Protein AF-A0A7S3TNZ5-F1 (afdb_monomer)

Foldseek 3Di:
DDDDDDDDDDDDDDDDPDPDDPDDDPDDDDPDDDPPPVCPPLQADPVRDGFDWAQDDFDAAPQPRDTDHGLAIWRADPVVRHIHHCVSRPCQADPVGHGWDWDFDCWAAAPRNRDTHDGGATWGADPVVRHTHHCRNGPPDD

pLDDT: mean 76.72, std 15.57, range [41.56, 92.88]

Sequence (142 aa):
AAVVAEQEQSVIQEVVDCPEVLEPTPSEAPSMLESVNGWDTWAQCREGHELKYIQGGAGACDGCGRHVKGGEMVMDCRQCNFYRCRVCTPVDTCPTGHKLRTSAALTGNCAGCQVSLKQGEMVMDCRKCNWYVCSECHPITR

Organism: NCBI:txid141414

Secondary structure (DSSP, 8-state):
----------------------PPP------S---------TTB-TTSPBPEEEEPPSEE-TTT-PEEPTT-EEEEETTTTEEEETTTS---B-TTSPBPEEEE--SEE-TTT-PEEPTT-EEEEETTTTEEEETTTS----

Nearest PDB structures (foldseek):
  4b6d-assembly3_C  TM=6.399E-01  e=4.889E-01  Homo sapiens
  6mlc-assembly1_B  TM=6.188E-01  e=4.320E-01  Homo sapiens
  5jrl-assembly1_A  TM=2.532E-01  e=2.156E+00  Sphingopyxis alaskensis RB2256

Radius of gyration: 26.09 Å; Cα contacts (8 Å, |Δi|>4): 215; chains: 1; bounding box: 63×52×75 Å

Mean predicted aligned error: 14.81 Å

Solvent-accessible surface area (backbone atoms only — not comparable to full-atom values): 9154 Å² total; per-residue (Å²): 135,85,88,89,80,90,83,86,82,86,73,90,78,78,85,78,82,72,78,78,78,79,76,82,73,98,70,84,81,85,87,80,88,77,91,68,81,70,74,82,48,76,54,38,48,98,86,64,48,70,39,41,85,41,58,31,66,63,46,60,18,73,75,79,61,48,76,40,54,64,56,38,42,23,37,36,24,83,90,74,76,43,39,32,38,41,85,82,39,63,83,51,50,45,100,86,67,46,68,43,39,84,40,62,34,75,68,51,5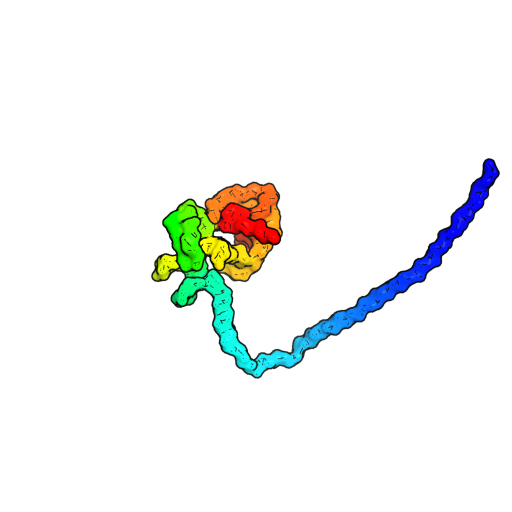0,18,74,54,71,60,48,78,45,54,62,65,40,66,22,39,34,25,84,91,73,75,42,35,33,38,39,89,60,48,70,80,78,130

Structure (mmCIF, N/CA/C/O backbone):
data_AF-A0A7S3TNZ5-F1
#
_entry.id   AF-A0A7S3TNZ5-F1
#
loop_
_atom_site.group_PDB
_atom_site.id
_atom_site.type_symbol
_atom_site.label_atom_id
_atom_site.label_alt_id
_atom_site.label_comp_id
_atom_site.label_asym_id
_atom_site.label_entity_id
_atom_site.label_seq_id
_atom_site.pdbx_PDB_ins_code
_atom_site.Cartn_x
_atom_site.Cartn_y
_atom_site.Cartn_z
_atom_site.occupancy
_atom_site.B_iso_or_equiv
_atom_site.auth_seq_id
_atom_site.auth_comp_id
_atom_site.auth_asym_id
_atom_site.auth_atom_id
_atom_site.pdbx_PDB_model_num
ATOM 1 N N . ALA A 1 1 ? -31.679 -40.685 58.202 1.00 48.28 1 ALA A N 1
ATOM 2 C CA . ALA A 1 1 ? -30.657 -40.105 59.096 1.00 48.28 1 ALA A CA 1
ATOM 3 C C . ALA A 1 1 ? -29.412 -40.985 59.033 1.00 48.28 1 ALA A C 1
ATOM 5 O O . ALA A 1 1 ? -29.596 -42.190 58.938 1.00 48.28 1 ALA A O 1
ATOM 6 N N . ALA A 1 2 ? -28.223 -40.362 59.090 1.00 49.06 2 ALA A N 1
ATOM 7 C CA . ALA A 1 2 ? -26.862 -40.900 58.871 1.00 49.06 2 ALA A CA 1
ATOM 8 C C . ALA A 1 2 ? -26.526 -41.142 57.383 1.00 49.06 2 ALA A C 1
ATOM 10 O O . ALA A 1 2 ? -27.07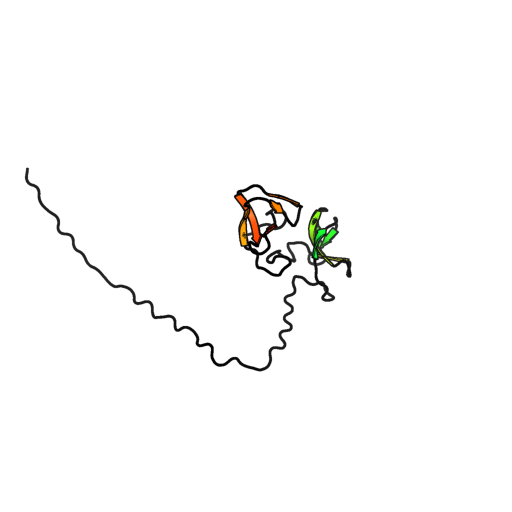2 -42.068 56.801 1.00 49.06 2 ALA A O 1
ATOM 11 N N . VAL A 1 3 ? -25.862 -40.261 56.614 1.00 50.03 3 VAL A N 1
ATOM 12 C CA . VAL A 1 3 ? -24.587 -39.487 56.698 1.00 50.03 3 VAL A CA 1
ATOM 13 C C . VAL A 1 3 ? -23.295 -40.313 56.741 1.00 50.03 3 VAL A C 1
ATOM 15 O O . VAL A 1 3 ? -23.212 -41.242 57.531 1.00 50.03 3 VAL A O 1
ATOM 18 N N . VAL A 1 4 ? -22.321 -39.823 55.947 1.00 50.69 4 VAL A N 1
ATOM 19 C CA . VAL A 1 4 ? -20.863 -40.091 55.822 1.00 50.69 4 VAL A CA 1
ATOM 20 C C . VAL A 1 4 ? -20.437 -41.266 54.923 1.00 50.69 4 VAL A C 1
ATOM 22 O O . VAL A 1 4 ? -21.059 -42.315 54.961 1.00 50.69 4 VAL A O 1
ATOM 25 N N . ALA A 1 5 ? -19.374 -41.213 54.116 1.00 52.69 5 ALA A N 1
ATOM 26 C CA . ALA A 1 5 ? -18.529 -40.139 53.586 1.00 52.69 5 ALA A CA 1
ATOM 27 C C . ALA A 1 5 ? -17.637 -40.741 52.473 1.00 52.69 5 ALA A C 1
ATOM 29 O O . ALA A 1 5 ? -17.262 -41.908 52.534 1.00 52.69 5 ALA A O 1
ATOM 30 N N . GLU A 1 6 ? -17.383 -39.920 51.458 1.00 58.25 6 GLU A N 1
ATOM 31 C CA . GLU A 1 6 ? -16.145 -39.707 50.692 1.00 58.25 6 GLU A CA 1
ATOM 32 C C . GLU A 1 6 ? -15.037 -40.777 50.744 1.00 58.25 6 GLU A C 1
ATOM 34 O O . GLU A 1 6 ? -14.431 -41.026 51.784 1.00 58.25 6 GLU A O 1
ATOM 39 N N . GLN A 1 7 ? -14.655 -41.288 49.567 1.00 59.25 7 GLN A N 1
ATOM 40 C CA . GLN A 1 7 ? -13.268 -41.686 49.335 1.00 59.25 7 GLN A CA 1
ATOM 41 C C . GLN A 1 7 ? -12.832 -41.289 47.922 1.00 59.25 7 GLN A C 1
ATOM 43 O O . GLN A 1 7 ? -13.152 -41.934 46.925 1.00 59.25 7 GLN A O 1
ATOM 48 N N . GLU A 1 8 ? -12.123 -40.165 47.875 1.00 58.72 8 GLU A N 1
ATOM 49 C CA . GLU A 1 8 ? -11.384 -39.651 46.732 1.00 58.72 8 GLU A CA 1
ATOM 50 C C . GLU A 1 8 ? -10.220 -40.597 46.405 1.00 58.72 8 GLU A C 1
ATOM 52 O O . GLU A 1 8 ? -9.332 -40.817 47.230 1.00 58.72 8 GLU A O 1
ATOM 57 N N . GLN A 1 9 ? -10.194 -41.149 45.191 1.00 60.78 9 GLN A N 1
ATOM 58 C CA . GLN A 1 9 ? -8.992 -41.772 44.644 1.00 60.78 9 GLN A CA 1
ATOM 59 C C . GLN A 1 9 ? -8.294 -40.786 43.714 1.00 60.78 9 GLN A C 1
ATOM 61 O O . GLN A 1 9 ? -8.588 -40.665 42.528 1.00 60.78 9 GLN A O 1
ATOM 66 N N . SER A 1 10 ? -7.348 -40.081 44.327 1.00 64.69 10 SER A N 1
ATOM 67 C CA . SER A 1 10 ? -6.206 -39.448 43.687 1.00 64.69 10 SER A CA 1
ATOM 68 C C . SER A 1 10 ? -5.347 -40.517 43.010 1.00 64.69 10 SER A C 1
ATOM 70 O O . SER A 1 10 ? -4.769 -41.370 43.682 1.00 64.69 10 SER A O 1
ATOM 72 N N . VAL A 1 11 ? -5.248 -40.457 41.683 1.00 59.91 11 VAL A N 1
ATOM 73 C CA . VAL A 1 11 ? -4.112 -41.012 40.940 1.00 59.91 11 VAL A CA 1
ATOM 74 C C . VAL A 1 11 ? -3.599 -39.913 40.019 1.00 59.91 11 VAL A C 1
ATOM 76 O O . VAL A 1 11 ? -3.996 -39.756 38.870 1.00 59.91 11 VAL A O 1
ATOM 79 N N . ILE A 1 12 ? -2.735 -39.099 40.615 1.00 62.81 12 ILE A N 1
ATOM 80 C CA . ILE A 1 12 ? -1.560 -38.498 39.986 1.00 62.81 12 ILE A CA 1
ATOM 81 C C . ILE A 1 12 ? -0.947 -39.467 38.971 1.00 62.81 12 ILE A C 1
ATOM 83 O O . ILE A 1 12 ? -0.438 -40.516 39.361 1.00 62.81 12 ILE A O 1
ATOM 87 N N . GLN A 1 13 ? -0.945 -39.095 37.691 1.00 58.12 13 GLN A N 1
ATOM 88 C CA . GLN A 1 13 ? -0.069 -39.742 36.728 1.00 58.12 13 GLN A CA 1
ATOM 89 C C . GLN A 1 13 ? 0.527 -38.731 35.741 1.00 58.12 13 GLN A C 1
ATOM 91 O O . GLN A 1 13 ? -0.119 -38.251 34.816 1.00 58.12 13 GLN A O 1
ATOM 96 N N . GLU A 1 14 ? 1.788 -38.429 36.050 1.00 59.09 14 GLU A N 1
ATOM 97 C CA . GLU A 1 14 ? 2.909 -38.253 35.129 1.00 59.09 14 GLU A CA 1
ATOM 98 C C . GLU A 1 14 ? 2.897 -37.010 34.231 1.00 59.09 14 GLU A C 1
ATOM 100 O O . GLU A 1 14 ? 2.393 -36.969 33.112 1.00 59.09 14 GLU A O 1
ATOM 105 N N . VAL A 1 15 ? 3.577 -35.993 34.768 1.00 58.09 15 VAL A N 1
ATOM 106 C CA . VAL A 1 15 ? 4.286 -34.956 34.024 1.00 58.09 15 VAL A CA 1
ATOM 107 C C . VAL A 1 15 ? 5.079 -35.591 32.882 1.00 58.09 15 VAL A C 1
ATOM 109 O O . VAL A 1 15 ? 6.064 -36.294 33.091 1.00 58.09 15 VAL A O 1
ATOM 112 N N . VAL A 1 16 ? 4.619 -35.354 31.658 1.00 59.09 16 VAL A N 1
ATOM 113 C CA . VAL A 1 16 ? 5.384 -35.669 30.458 1.00 59.09 16 VAL A CA 1
ATOM 114 C C . VAL A 1 16 ? 6.542 -34.683 30.419 1.00 59.09 16 VAL A C 1
ATOM 116 O O . VAL A 1 16 ? 6.358 -33.486 30.198 1.00 59.09 16 VAL A O 1
ATOM 119 N N . ASP A 1 17 ? 7.715 -35.213 30.729 1.00 54.88 17 ASP A N 1
ATOM 120 C CA . ASP A 1 17 ? 9.018 -34.596 30.560 1.00 54.88 17 ASP A CA 1
ATOM 121 C C . ASP A 1 17 ? 9.151 -34.169 29.088 1.00 54.88 17 ASP A C 1
ATOM 123 O O . ASP A 1 17 ? 9.311 -34.995 28.187 1.00 54.88 17 ASP A O 1
ATOM 127 N N . CYS A 1 18 ? 8.947 -32.878 28.816 1.00 47.09 18 CYS A N 1
ATOM 128 C CA . CYS A 1 18 ? 9.274 -32.294 27.522 1.00 47.09 18 CYS A CA 1
ATOM 129 C C . CYS A 1 18 ? 10.801 -32.206 27.461 1.00 47.09 18 CYS A C 1
ATOM 131 O O . CYS A 1 18 ? 11.361 -31.428 28.238 1.00 47.09 18 CYS A O 1
ATOM 133 N N . PRO A 1 19 ? 11.478 -32.944 26.564 1.00 60.56 19 PRO A N 1
ATOM 134 C CA . PRO A 1 19 ? 12.915 -32.820 26.435 1.00 60.56 19 PRO A CA 1
ATOM 135 C C . PRO A 1 19 ? 13.257 -31.385 26.040 1.00 60.56 19 PRO A C 1
ATOM 137 O O . PRO A 1 19 ? 12.750 -30.843 25.053 1.00 60.56 19 PRO A O 1
ATOM 140 N N . GLU A 1 20 ? 14.106 -30.796 26.875 1.00 53.62 20 GLU A N 1
ATOM 141 C CA . GLU A 1 20 ? 14.816 -29.542 26.694 1.00 53.62 20 GLU A CA 1
ATOM 142 C C . GLU A 1 20 ? 15.261 -29.403 25.234 1.00 53.62 20 GLU A C 1
ATOM 144 O O . GLU A 1 20 ? 16.087 -30.159 24.717 1.00 53.62 20 GLU A O 1
ATOM 149 N N . VAL A 1 21 ? 14.635 -28.457 24.538 1.00 55.50 21 VAL A N 1
ATOM 150 C CA . VAL A 1 21 ? 15.017 -28.068 23.187 1.00 55.50 21 VAL A CA 1
ATOM 151 C C . VAL A 1 21 ? 16.397 -27.436 23.309 1.00 55.50 21 VAL A C 1
ATOM 153 O O . VAL A 1 21 ? 16.525 -26.306 23.770 1.00 55.50 21 VAL A O 1
ATOM 156 N N . LEU A 1 22 ? 17.420 -28.208 22.946 1.00 52.06 22 LEU A N 1
ATOM 157 C CA . LEU A 1 22 ? 18.800 -27.760 22.807 1.00 52.06 22 LEU A CA 1
ATOM 158 C C . LEU A 1 22 ? 18.826 -26.467 21.983 1.00 52.06 22 LEU A C 1
ATOM 160 O O . LEU A 1 22 ? 18.535 -26.468 20.784 1.00 52.06 22 LEU A O 1
ATOM 164 N N . GLU A 1 23 ? 19.148 -25.361 22.646 1.00 63.50 23 GLU A N 1
ATOM 165 C CA . GLU A 1 23 ? 19.372 -24.074 22.005 1.00 63.50 23 GLU A CA 1
ATOM 166 C C . GLU A 1 23 ? 20.588 -24.196 21.067 1.00 63.50 23 GLU A C 1
ATOM 168 O O . GLU A 1 23 ? 21.652 -24.651 21.501 1.00 63.50 23 GLU A O 1
ATOM 173 N N . PRO A 1 24 ? 20.486 -23.819 19.779 1.00 51.56 24 PRO A N 1
ATOM 174 C CA . PRO A 1 24 ? 21.637 -23.861 18.890 1.00 51.56 24 PRO A CA 1
ATOM 175 C C . PRO A 1 24 ? 22.667 -22.808 19.321 1.00 51.56 24 PRO A C 1
ATOM 177 O O . PRO A 1 24 ? 22.381 -21.613 19.406 1.00 51.56 24 PRO A O 1
ATOM 180 N N . THR A 1 25 ? 23.887 -23.268 19.586 1.00 55.38 25 THR A N 1
ATOM 181 C CA . THR A 1 25 ? 25.046 -22.446 19.943 1.00 55.38 25 THR A CA 1
ATOM 182 C C . THR A 1 25 ? 25.413 -21.468 18.814 1.00 55.38 25 THR A C 1
ATOM 184 O O . THR A 1 25 ? 25.563 -21.910 17.674 1.00 55.38 25 THR A O 1
ATOM 187 N N . PRO A 1 26 ? 25.649 -20.169 19.087 1.00 54.25 26 PRO A N 1
ATOM 188 C CA . PRO A 1 26 ? 26.157 -19.221 18.100 1.00 54.25 26 PRO A CA 1
ATOM 189 C C . PRO A 1 26 ? 27.686 -19.310 18.038 1.00 54.25 26 PRO A C 1
ATOM 191 O O . PRO A 1 26 ? 28.411 -18.476 18.578 1.00 54.25 26 PRO A O 1
ATOM 194 N N . SER A 1 27 ? 28.202 -20.357 17.413 1.00 58.53 27 SER A N 1
ATOM 195 C CA . SER A 1 27 ? 29.621 -20.459 17.083 1.00 58.53 27 SER A CA 1
ATOM 196 C C . SER A 1 27 ? 29.717 -21.177 15.750 1.00 58.53 27 SER A C 1
ATOM 198 O O . SER A 1 27 ? 28.958 -22.106 15.523 1.00 58.53 27 SER A O 1
ATOM 200 N N . GLU A 1 28 ? 30.604 -20.717 14.874 1.00 50.50 28 GLU A N 1
ATOM 201 C CA . GLU A 1 28 ? 30.690 -21.093 13.453 1.00 50.50 28 GLU A CA 1
ATOM 202 C C . GLU A 1 28 ? 29.705 -20.344 12.540 1.00 50.50 28 GLU A C 1
ATOM 204 O O . GLU A 1 28 ? 28.814 -20.903 11.910 1.00 50.50 28 GLU A O 1
ATOM 209 N N . ALA A 1 29 ? 29.919 -19.031 12.411 1.00 51.28 29 ALA A N 1
ATOM 210 C CA . ALA A 1 29 ? 29.474 -18.306 11.226 1.00 51.28 29 ALA A CA 1
ATOM 211 C C . ALA A 1 29 ? 30.301 -18.772 10.005 1.00 51.28 29 ALA A C 1
ATOM 213 O O . ALA A 1 29 ? 31.518 -18.545 9.991 1.00 51.28 29 ALA A O 1
ATOM 214 N N . PRO A 1 30 ? 29.697 -19.375 8.962 1.00 49.31 30 PRO A N 1
ATOM 215 C CA . PRO A 1 30 ? 30.383 -19.576 7.697 1.00 49.31 30 PRO A CA 1
ATOM 216 C C . PRO A 1 30 ? 30.619 -18.217 7.029 1.00 49.31 30 PRO A C 1
ATOM 218 O O . PRO A 1 30 ? 29.710 -17.536 6.560 1.00 49.31 30 PRO A O 1
ATOM 221 N N . SER A 1 31 ? 31.887 -17.823 7.000 1.00 63.81 31 SER A N 1
ATOM 222 C CA . SER A 1 31 ? 32.399 -16.762 6.141 1.00 63.81 31 SER A CA 1
ATOM 223 C C . SER A 1 31 ? 32.680 -17.401 4.788 1.00 63.81 31 SER A C 1
ATOM 225 O O . SER A 1 31 ? 33.655 -18.141 4.719 1.00 63.81 31 SER A O 1
ATOM 227 N N . MET A 1 32 ? 31.832 -17.177 3.775 1.00 52.09 32 MET A N 1
ATOM 228 C CA . MET A 1 32 ? 32.102 -17.279 2.322 1.00 52.09 32 MET A CA 1
ATOM 229 C C . MET A 1 32 ? 30.825 -17.674 1.553 1.00 52.09 32 MET A C 1
ATOM 231 O O . MET A 1 32 ? 30.273 -18.745 1.769 1.00 52.09 32 MET A O 1
ATOM 235 N N . LEU A 1 33 ? 30.471 -16.837 0.567 1.00 53.22 33 LEU A N 1
ATOM 236 C CA . LEU A 1 33 ? 29.701 -17.174 -0.643 1.00 53.22 33 LEU A CA 1
ATOM 237 C C . LEU A 1 33 ? 28.176 -17.306 -0.521 1.00 53.22 33 LEU A C 1
ATOM 239 O O . LEU A 1 33 ? 27.621 -18.340 -0.865 1.00 53.22 33 LEU A O 1
ATOM 243 N N . GLU A 1 34 ? 27.481 -16.201 -0.260 1.00 45.22 34 GLU A N 1
ATOM 244 C CA . GLU A 1 34 ? 26.154 -16.027 -0.857 1.00 45.22 34 GLU A CA 1
ATOM 245 C C . GLU A 1 34 ? 26.068 -14.660 -1.533 1.00 45.22 34 GLU A C 1
ATOM 247 O O . GLU A 1 34 ? 25.728 -13.639 -0.945 1.00 45.22 34 GLU A O 1
ATOM 252 N N . SER A 1 35 ? 26.363 -14.664 -2.836 1.00 53.03 35 SER A N 1
ATOM 253 C CA . SER A 1 35 ? 25.872 -13.673 -3.798 1.00 53.03 35 SER A CA 1
ATOM 254 C C . SER A 1 35 ? 24.356 -13.811 -3.984 1.00 53.03 35 SER A C 1
ATOM 256 O O . SER A 1 35 ? 23.853 -13.846 -5.105 1.00 53.03 35 SER A O 1
ATOM 258 N N . VAL A 1 36 ? 23.611 -13.868 -2.881 1.00 54.25 36 VAL A N 1
ATOM 259 C CA . VAL A 1 36 ? 22.172 -13.646 -2.879 1.00 54.25 36 VAL A CA 1
ATOM 260 C C . VAL A 1 36 ? 21.954 -12.139 -2.910 1.00 54.25 36 VAL A C 1
ATOM 262 O O . VAL A 1 36 ? 21.457 -11.523 -1.976 1.00 54.25 36 VAL A O 1
ATOM 265 N N . ASN A 1 37 ? 22.212 -11.533 -4.069 1.00 48.44 37 ASN A N 1
ATOM 266 C CA . ASN A 1 37 ? 21.365 -10.422 -4.499 1.00 48.44 37 ASN A CA 1
ATOM 267 C C . ASN A 1 37 ? 19.976 -10.997 -4.845 1.00 48.44 37 ASN A C 1
ATOM 269 O O . ASN A 1 37 ? 19.471 -10.853 -5.954 1.00 48.44 37 ASN A O 1
ATOM 273 N N . GLY A 1 38 ? 19.371 -11.700 -3.882 1.00 43.91 38 GLY A N 1
ATOM 274 C CA . GLY A 1 38 ? 17.951 -11.962 -3.803 1.00 43.91 38 GLY A CA 1
ATOM 275 C C . GLY A 1 38 ? 17.323 -10.644 -3.405 1.00 43.91 38 GLY A C 1
ATOM 276 O O . GLY A 1 38 ? 16.925 -10.442 -2.261 1.00 43.91 38 GLY A O 1
ATOM 277 N N . TRP A 1 39 ? 17.330 -9.704 -4.349 1.00 41.56 39 TRP A N 1
ATOM 278 C CA . TRP A 1 39 ? 16.501 -8.522 -4.298 1.00 41.56 39 TRP A CA 1
ATOM 279 C C . TRP A 1 39 ? 15.061 -8.994 -4.435 1.00 41.56 39 TRP A C 1
ATOM 281 O O . TRP A 1 39 ? 14.428 -8.867 -5.480 1.00 41.56 39 TRP A O 1
ATOM 291 N N . ASP A 1 40 ? 14.539 -9.518 -3.332 1.00 46.38 40 ASP A N 1
ATOM 292 C CA . ASP A 1 40 ? 13.117 -9.596 -3.035 1.00 46.38 40 ASP A CA 1
ATOM 293 C C . ASP A 1 40 ? 12.576 -8.179 -2.792 1.00 46.38 40 ASP A C 1
ATOM 295 O O . ASP A 1 40 ? 11.921 -7.840 -1.807 1.00 46.38 40 ASP A O 1
ATOM 299 N N . THR A 1 41 ? 12.926 -7.267 -3.694 1.00 56.44 41 THR A N 1
ATOM 300 C CA . THR A 1 41 ? 12.528 -5.877 -3.656 1.00 56.44 41 THR A CA 1
ATOM 301 C C . THR A 1 41 ? 11.196 -5.778 -4.374 1.00 56.44 41 THR A C 1
ATOM 303 O O . THR A 1 41 ? 11.033 -5.134 -5.408 1.00 56.44 41 THR A O 1
ATOM 306 N N . TRP A 1 42 ? 10.169 -6.379 -3.769 1.00 64.81 42 TRP A N 1
ATOM 307 C CA . TRP A 1 42 ? 8.772 -6.128 -4.130 1.00 64.81 42 TRP A CA 1
ATOM 308 C C . TRP A 1 42 ? 8.435 -4.622 -4.142 1.00 64.81 42 TRP A C 1
ATOM 310 O O . TRP A 1 42 ? 7.478 -4.210 -4.802 1.00 64.81 42 TRP A O 1
ATOM 320 N N . ALA A 1 43 ? 9.266 -3.803 -3.487 1.00 73.44 43 ALA A N 1
ATOM 321 C CA . ALA A 1 43 ? 9.247 -2.346 -3.462 1.00 73.44 43 ALA A CA 1
ATOM 322 C C . ALA A 1 43 ? 10.113 -1.644 -4.536 1.00 73.44 43 ALA A C 1
ATOM 324 O O . ALA A 1 43 ? 10.355 -0.446 -4.411 1.00 73.44 43 ALA A O 1
ATOM 325 N N . GLN A 1 44 ? 10.571 -2.325 -5.593 1.00 83.38 44 GLN A N 1
ATOM 326 C CA . GLN A 1 44 ? 11.303 -1.693 -6.699 1.00 83.38 44 GLN A CA 1
ATOM 327 C C . GLN A 1 44 ? 10.645 -1.903 -8.072 1.00 83.38 44 GLN A C 1
ATOM 329 O O . GLN A 1 44 ? 9.927 -2.878 -8.314 1.00 83.38 44 GLN A O 1
ATOM 334 N N . CYS A 1 45 ? 10.861 -0.952 -8.985 1.00 86.25 45 CYS A N 1
ATOM 335 C CA . CYS A 1 45 ? 10.467 -1.088 -10.387 1.00 86.25 45 CYS A CA 1
ATOM 336 C C . CYS A 1 45 ? 11.463 -1.975 -11.163 1.00 86.25 45 CYS A C 1
ATOM 338 O O . CYS A 1 45 ? 12.470 -2.422 -10.619 1.00 86.25 45 CYS A O 1
ATOM 340 N N . ARG A 1 46 ? 11.203 -2.216 -12.456 1.00 84.19 46 ARG A N 1
ATOM 341 C CA . ARG A 1 46 ? 12.067 -3.054 -13.319 1.00 84.19 46 ARG A CA 1
ATOM 342 C C . ARG A 1 46 ? 13.507 -2.541 -13.437 1.00 84.19 46 ARG A C 1
ATOM 344 O O . ARG A 1 46 ? 14.416 -3.338 -13.612 1.00 84.19 46 ARG A O 1
ATOM 351 N N . GLU A 1 47 ? 13.687 -1.235 -13.285 1.00 82.94 47 GLU A N 1
ATOM 352 C CA . GLU A 1 47 ? 14.985 -0.557 -13.324 1.00 82.94 47 GLU A CA 1
ATOM 353 C C . GLU A 1 47 ? 15.643 -0.460 -11.931 1.00 82.94 47 GLU A C 1
ATOM 355 O O . GLU A 1 47 ? 16.665 0.197 -11.772 1.00 82.94 47 GLU A O 1
ATOM 360 N N . GLY A 1 48 ? 15.051 -1.066 -10.894 1.00 86.88 48 GLY A N 1
ATOM 361 C CA . GLY A 1 48 ? 15.583 -1.040 -9.526 1.00 86.88 48 GLY A CA 1
ATOM 362 C C . GLY A 1 48 ? 15.272 0.233 -8.730 1.00 86.88 48 GLY A C 1
ATOM 363 O O . GLY A 1 48 ? 15.730 0.374 -7.597 1.00 86.88 48 GLY A O 1
ATOM 364 N N . HIS A 1 49 ? 14.479 1.166 -9.266 1.00 87.38 49 HIS A N 1
ATOM 365 C CA . HIS A 1 49 ? 14.082 2.361 -8.518 1.00 87.38 49 HIS A CA 1
ATOM 366 C C . HIS A 1 49 ? 13.080 2.030 -7.414 1.00 87.38 49 HIS A C 1
ATOM 368 O O . HIS A 1 49 ? 12.161 1.237 -7.616 1.00 87.38 49 HIS A O 1
ATOM 374 N N . GLU A 1 50 ? 13.220 2.705 -6.275 1.00 85.25 50 GLU A N 1
ATOM 375 C CA . GLU A 1 50 ? 12.291 2.603 -5.152 1.00 85.25 50 GLU A CA 1
ATOM 376 C C . GLU A 1 50 ? 10.883 3.064 -5.559 1.00 85.25 50 GLU A C 1
ATOM 378 O O . GLU A 1 50 ? 10.674 4.181 -6.044 1.00 85.25 50 GLU A O 1
ATOM 383 N N . LEU A 1 51 ? 9.910 2.181 -5.352 1.00 86.94 51 LEU A N 1
ATOM 384 C CA . LEU A 1 51 ? 8.495 2.478 -5.479 1.00 86.94 51 LEU A CA 1
ATOM 385 C C . LEU A 1 51 ? 8.020 3.188 -4.214 1.00 86.94 51 LEU A C 1
ATOM 387 O O . LEU A 1 51 ? 8.274 2.734 -3.098 1.00 86.94 51 LEU A O 1
ATOM 391 N N . LYS A 1 52 ? 7.279 4.281 -4.385 1.00 86.62 52 LYS A N 1
ATOM 392 C CA . LYS A 1 52 ? 6.692 5.027 -3.273 1.00 86.62 52 LYS A CA 1
ATOM 393 C C . LYS A 1 52 ? 5.203 4.761 -3.190 1.00 86.62 52 LYS A C 1
ATOM 395 O O . LYS A 1 52 ? 4.499 4.737 -4.198 1.00 86.62 52 LYS A O 1
ATOM 400 N N . TYR A 1 53 ? 4.720 4.625 -1.962 1.00 82.44 53 TYR A N 1
ATOM 401 C CA . TYR A 1 53 ? 3.296 4.558 -1.678 1.00 82.44 53 TYR A CA 1
ATOM 402 C C . TYR A 1 53 ? 2.652 5.912 -1.957 1.00 82.44 53 TYR A C 1
ATOM 404 O O . TYR A 1 53 ? 2.908 6.882 -1.241 1.00 82.44 53 TYR A O 1
ATOM 412 N N . ILE A 1 54 ? 1.804 5.970 -2.980 1.00 84.81 54 ILE A N 1
ATOM 413 C CA . ILE A 1 54 ? 1.006 7.155 -3.292 1.00 84.81 54 ILE A CA 1
ATOM 414 C C . ILE A 1 54 ? -0.427 6.757 -3.642 1.00 84.81 54 ILE A C 1
ATOM 416 O O . ILE A 1 54 ? -0.712 5.618 -4.020 1.00 84.81 54 ILE A O 1
ATOM 420 N N . GLN A 1 55 ? -1.330 7.731 -3.571 1.00 84.75 55 GLN A N 1
ATOM 421 C CA . GLN A 1 55 ? -2.628 7.615 -4.221 1.00 84.75 55 GLN A CA 1
ATOM 422 C C . GLN A 1 55 ? -2.422 7.721 -5.733 1.00 84.75 55 GLN A C 1
ATOM 424 O O . GLN A 1 55 ? -1.983 8.756 -6.240 1.00 84.75 55 GLN A O 1
ATOM 429 N N . GLY A 1 56 ? -2.690 6.624 -6.436 1.00 82.06 56 GLY A N 1
ATOM 430 C CA . GLY A 1 56 ? -2.540 6.543 -7.880 1.00 82.06 56 GLY A CA 1
ATOM 431 C C . GLY A 1 56 ? -3.658 7.275 -8.612 1.00 82.06 56 GLY A C 1
ATOM 432 O O . GLY A 1 56 ? -4.797 7.358 -8.142 1.00 82.06 56 GLY A O 1
ATOM 433 N N . GLY A 1 57 ? -3.338 7.772 -9.806 1.00 83.19 57 GLY A N 1
ATOM 434 C CA . GLY A 1 57 ? -4.359 8.111 -10.793 1.00 83.19 57 GLY A CA 1
ATOM 435 C C . GLY A 1 57 ? -5.095 6.856 -11.274 1.00 83.19 57 GLY A C 1
ATOM 436 O O . GLY A 1 57 ? -4.627 5.732 -11.082 1.00 83.19 57 GLY A O 1
ATOM 437 N N . ALA A 1 58 ? -6.254 7.041 -11.910 1.00 87.00 58 ALA A N 1
ATOM 438 C CA . ALA A 1 58 ? -6.925 5.930 -12.576 1.00 87.00 58 ALA A CA 1
ATOM 439 C C . ALA A 1 58 ? -6.021 5.384 -13.697 1.00 87.00 58 ALA A C 1
ATOM 441 O O . ALA A 1 58 ? -5.523 6.158 -14.514 1.00 87.00 58 ALA A O 1
ATOM 442 N N . GLY A 1 59 ? -5.795 4.071 -13.731 1.00 90.06 59 GLY A N 1
ATOM 443 C CA . GLY A 1 59 ? -4.811 3.457 -14.628 1.00 90.06 59 GLY A CA 1
ATOM 444 C C . GLY A 1 59 ? -4.884 1.932 -14.657 1.00 90.06 59 GLY A C 1
ATOM 445 O O . GLY A 1 59 ? -5.787 1.338 -14.076 1.00 90.06 59 GLY A O 1
ATOM 446 N N . ALA A 1 60 ? -3.945 1.277 -15.334 1.00 92.88 60 ALA A N 1
ATOM 447 C CA . ALA A 1 60 ? -3.812 -0.179 -15.377 1.00 92.88 60 ALA A CA 1
ATOM 448 C C . ALA A 1 60 ? -2.483 -0.619 -14.748 1.00 92.88 60 ALA A C 1
ATOM 450 O O . ALA A 1 60 ? -1.421 -0.222 -15.200 1.00 92.88 60 ALA A O 1
ATOM 451 N N . CYS A 1 61 ? -2.542 -1.442 -13.703 1.00 92.31 61 CYS A N 1
ATOM 452 C CA . CYS A 1 61 ? -1.361 -1.920 -12.987 1.00 92.31 61 CYS A CA 1
ATOM 453 C C . CYS A 1 61 ? -0.359 -2.611 -13.929 1.00 92.31 61 CYS A C 1
ATOM 455 O O . CYS A 1 61 ? -0.697 -3.632 -14.523 1.00 92.31 61 CYS A O 1
ATOM 457 N N . ASP A 1 62 ? 0.906 -2.188 -13.941 1.00 90.56 62 ASP A N 1
ATOM 458 C CA . ASP A 1 62 ? 1.950 -2.767 -14.806 1.00 90.56 62 ASP A CA 1
ATOM 459 C C . ASP A 1 62 ? 2.326 -4.219 -14.459 1.00 90.56 62 ASP A C 1
ATOM 461 O O . ASP A 1 62 ? 2.953 -4.926 -15.248 1.00 90.56 62 ASP A O 1
ATOM 465 N N . GLY A 1 63 ? 1.984 -4.666 -13.245 1.00 87.12 63 GLY A N 1
ATOM 466 C CA . GLY A 1 63 ? 2.180 -6.048 -12.794 1.00 87.12 63 GLY A CA 1
ATOM 467 C C . GLY A 1 63 ? 1.113 -7.031 -13.291 1.00 87.12 63 GLY A C 1
ATOM 468 O O . GLY A 1 63 ? 1.453 -8.045 -13.885 1.00 87.12 63 GLY A O 1
ATOM 469 N N . CYS A 1 64 ? -0.170 -6.754 -13.028 1.00 91.25 64 CYS A N 1
ATOM 470 C CA . CYS A 1 64 ? -1.274 -7.685 -13.313 1.00 91.25 64 CYS A CA 1
ATOM 471 C C . CYS A 1 64 ? -2.274 -7.195 -14.368 1.00 91.25 64 CYS A C 1
ATOM 473 O O . CYS A 1 64 ? -3.237 -7.897 -14.657 1.00 91.25 64 CYS A O 1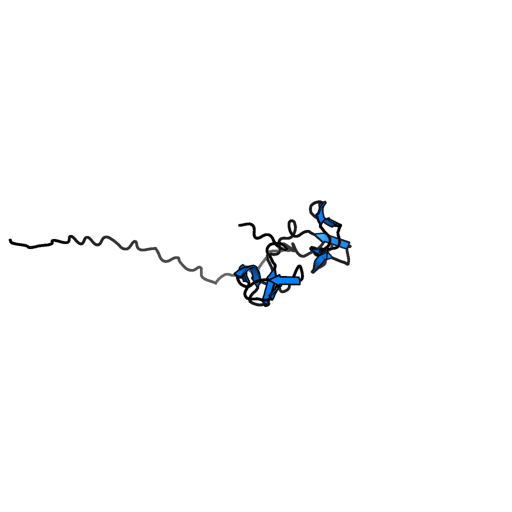
ATOM 475 N N . GLY A 1 65 ? -2.123 -5.976 -14.888 1.00 90.06 65 GLY A N 1
ATOM 476 C CA . GLY A 1 65 ? -3.067 -5.356 -15.822 1.00 90.06 65 GLY A CA 1
ATOM 477 C C . GLY A 1 65 ? -4.402 -4.920 -15.205 1.00 90.06 65 GLY A C 1
ATOM 478 O O . GLY A 1 65 ? -5.247 -4.376 -15.913 1.00 90.06 65 GLY A O 1
ATOM 479 N N . ARG A 1 66 ? -4.627 -5.126 -13.895 1.00 89.94 66 ARG A N 1
ATOM 480 C CA . ARG A 1 66 ? -5.877 -4.720 -13.229 1.00 89.94 66 ARG A CA 1
ATOM 481 C C . ARG A 1 66 ? -6.062 -3.206 -13.297 1.00 89.94 66 ARG A C 1
ATOM 483 O O . ARG A 1 66 ? -5.131 -2.454 -13.009 1.00 89.94 66 ARG A O 1
ATOM 490 N N . HIS A 1 67 ? -7.292 -2.776 -13.570 1.00 90.94 67 HIS A N 1
ATOM 491 C CA . HIS A 1 67 ? -7.665 -1.371 -13.481 1.00 90.94 67 HIS A CA 1
ATOM 492 C C . HIS A 1 67 ? -7.616 -0.877 -12.025 1.00 90.94 67 HIS A C 1
ATOM 494 O O . HIS A 1 67 ? -8.286 -1.418 -11.139 1.00 90.94 67 HIS A O 1
ATOM 500 N N . VAL A 1 68 ? -6.795 0.139 -11.796 1.00 89.19 68 VAL A N 1
ATOM 501 C CA . VAL A 1 68 ? -6.637 0.874 -10.544 1.00 89.19 68 VAL A CA 1
ATOM 502 C C . VAL A 1 68 ? -7.583 2.065 -10.598 1.00 89.19 68 VAL A C 1
ATOM 504 O O . VAL A 1 68 ? -7.547 2.841 -11.554 1.00 89.19 68 VAL A O 1
ATOM 507 N N . LYS A 1 69 ? -8.439 2.216 -9.585 1.00 86.44 69 LYS A N 1
ATOM 508 C CA . LYS A 1 69 ? -9.325 3.385 -9.495 1.00 86.44 69 LYS A CA 1
ATOM 509 C C . LYS A 1 69 ? -8.525 4.614 -9.057 1.00 86.44 69 LYS A C 1
ATOM 511 O O . LYS A 1 69 ? -7.596 4.496 -8.265 1.00 86.44 69 LYS A O 1
ATOM 516 N N . GLY A 1 70 ? -8.910 5.800 -9.526 1.00 85.69 70 GLY A N 1
ATOM 517 C CA . GLY A 1 70 ? -8.310 7.046 -9.040 1.00 85.69 70 GLY A CA 1
ATOM 518 C C . GLY A 1 70 ? -8.472 7.177 -7.522 1.00 85.69 70 GLY A C 1
ATOM 519 O O . GLY A 1 70 ? -9.573 6.986 -7.007 1.00 85.69 70 GLY A O 1
ATOM 520 N N . GLY A 1 71 ? -7.373 7.458 -6.819 1.00 81.75 71 GLY A N 1
ATOM 521 C CA . GLY A 1 71 ? -7.323 7.503 -5.354 1.00 81.75 71 GLY A CA 1
ATOM 522 C C . GLY A 1 71 ? -7.025 6.156 -4.684 1.00 81.75 71 GLY A C 1
ATOM 523 O O . GLY A 1 71 ? -6.872 6.100 -3.464 1.00 81.75 71 GLY A O 1
ATOM 524 N N . GLU A 1 72 ? -6.915 5.064 -5.447 1.00 83.50 72 GLU A N 1
ATOM 525 C CA . GLU A 1 72 ? -6.475 3.778 -4.912 1.00 83.50 72 GLU A CA 1
ATOM 526 C C . GLU A 1 72 ? -4.972 3.812 -4.606 1.00 83.50 72 GLU A C 1
ATOM 528 O O . GLU A 1 72 ? -4.175 4.425 -5.319 1.00 83.50 72 GLU A O 1
ATOM 533 N N . MET A 1 73 ? -4.575 3.137 -3.528 1.00 83.62 73 MET A N 1
ATOM 534 C CA . MET A 1 73 ? -3.171 3.046 -3.155 1.00 83.62 73 MET A CA 1
ATOM 535 C C . MET A 1 73 ? -2.399 2.157 -4.117 1.00 83.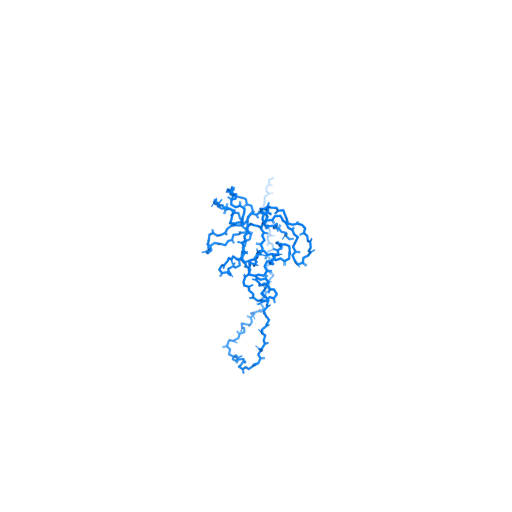62 73 MET A C 1
ATOM 537 O O . MET A 1 73 ? -2.719 0.976 -4.298 1.00 83.62 73 MET A O 1
ATOM 541 N N . VAL A 1 74 ? -1.348 2.737 -4.683 1.00 89.50 74 VAL A N 1
ATOM 542 C CA . VAL A 1 74 ? -0.406 2.050 -5.555 1.00 89.50 74 VAL A CA 1
ATOM 543 C C . VAL A 1 74 ? 1.019 2.329 -5.120 1.00 89.50 74 VAL A C 1
ATOM 545 O O . VAL A 1 74 ? 1.328 3.318 -4.453 1.00 89.50 74 VAL A O 1
ATOM 548 N N . MET A 1 75 ? 1.884 1.420 -5.531 1.00 88.81 75 MET A N 1
ATOM 549 C CA . MET A 1 75 ? 3.319 1.597 -5.508 1.00 88.81 75 MET A CA 1
ATOM 550 C C . MET A 1 75 ? 3.716 2.231 -6.830 1.00 88.81 75 MET A C 1
ATOM 552 O O . MET A 1 75 ? 3.629 1.564 -7.854 1.00 88.81 75 MET A O 1
ATOM 556 N N . ASP A 1 76 ? 4.081 3.510 -6.808 1.00 90.12 76 ASP A N 1
ATOM 557 C CA . ASP A 1 76 ? 4.406 4.307 -7.992 1.00 90.12 76 ASP A CA 1
ATOM 558 C C . ASP A 1 76 ? 5.898 4.624 -8.061 1.00 90.12 76 ASP A C 1
ATOM 560 O O . ASP A 1 76 ? 6.534 5.000 -7.073 1.00 90.12 76 ASP A O 1
ATOM 564 N N . CYS A 1 77 ? 6.446 4.507 -9.263 1.00 91.75 77 CYS A N 1
ATOM 565 C CA . CYS A 1 77 ? 7.769 4.970 -9.621 1.00 91.75 77 CYS A CA 1
ATOM 566 C C . CYS A 1 77 ? 7.633 6.027 -10.718 1.00 91.75 77 CYS A C 1
ATOM 568 O O . CYS A 1 77 ? 7.555 5.707 -11.907 1.00 91.75 77 CYS A O 1
ATOM 570 N N . ARG A 1 78 ? 7.684 7.304 -10.323 1.00 88.94 78 ARG A N 1
ATOM 571 C CA . ARG A 1 78 ? 7.609 8.444 -11.254 1.00 88.94 78 ARG A CA 1
ATOM 572 C C . ARG A 1 78 ? 8.715 8.473 -12.305 1.00 88.94 78 ARG A C 1
ATOM 574 O O . ARG A 1 78 ? 8.519 9.060 -13.360 1.00 88.94 78 ARG A O 1
ATOM 581 N N . GLN A 1 79 ? 9.868 7.869 -12.022 1.00 89.25 79 GLN A N 1
ATOM 582 C CA . GLN A 1 79 ? 10.993 7.838 -12.962 1.00 89.25 79 GLN A CA 1
ATOM 583 C C . GLN A 1 79 ? 10.719 6.917 -14.153 1.00 89.25 79 GLN A C 1
ATOM 585 O O . GLN A 1 79 ? 11.123 7.224 -15.268 1.00 89.25 79 GLN A O 1
ATOM 590 N N . CYS A 1 80 ? 9.994 5.820 -13.927 1.00 90.19 80 CYS A N 1
ATOM 591 C CA . CYS A 1 80 ? 9.682 4.832 -14.959 1.00 90.19 80 CYS A CA 1
ATOM 592 C C . CYS A 1 80 ? 8.215 4.868 -15.403 1.00 90.19 80 CYS A C 1
ATOM 594 O O . CYS A 1 80 ? 7.829 4.044 -16.227 1.00 90.19 80 CYS A O 1
ATOM 596 N N . ASN A 1 81 ? 7.402 5.772 -14.839 1.00 89.06 81 ASN A N 1
ATOM 597 C CA . ASN A 1 81 ? 5.942 5.773 -14.972 1.00 89.06 81 ASN A CA 1
ATOM 598 C C . ASN A 1 81 ? 5.342 4.377 -14.722 1.00 89.06 81 ASN A C 1
ATOM 600 O O . ASN A 1 81 ? 4.500 3.898 -15.476 1.00 89.06 81 ASN A O 1
ATOM 604 N N . PHE A 1 82 ? 5.856 3.701 -13.696 1.00 89.62 82 PHE A N 1
ATOM 605 C CA . PHE A 1 82 ? 5.523 2.317 -13.393 1.00 89.62 82 PHE A CA 1
ATOM 606 C C . PHE A 1 82 ? 4.755 2.267 -12.084 1.00 89.62 82 PHE A C 1
ATOM 608 O O . PHE A 1 82 ? 5.265 2.724 -11.059 1.00 89.62 82 PHE A O 1
ATOM 615 N N . TYR A 1 83 ? 3.567 1.676 -12.101 1.00 89.94 83 TYR A N 1
ATOM 616 C CA . TYR A 1 83 ? 2.721 1.549 -10.930 1.00 89.94 83 TYR A CA 1
ATOM 617 C C . TYR A 1 83 ? 2.213 0.121 -10.732 1.00 89.94 83 TYR A C 1
ATOM 619 O O . TYR A 1 83 ? 1.699 -0.556 -11.627 1.00 89.94 83 TYR A O 1
ATOM 627 N N . ARG A 1 84 ? 2.327 -0.354 -9.492 1.00 90.69 84 ARG A N 1
ATOM 628 C CA . ARG A 1 84 ? 1.815 -1.653 -9.056 1.00 90.69 84 ARG A CA 1
ATOM 629 C C . ARG A 1 84 ? 0.669 -1.475 -8.084 1.00 90.69 84 ARG A C 1
ATOM 631 O O . ARG A 1 84 ? 0.748 -0.716 -7.122 1.00 90.69 84 ARG A O 1
ATOM 638 N N . CYS A 1 85 ? -0.406 -2.214 -8.326 1.00 89.19 85 CYS A N 1
ATOM 639 C CA . CYS A 1 85 ? -1.515 -2.257 -7.393 1.00 89.19 85 CYS A CA 1
ATOM 640 C C . CYS A 1 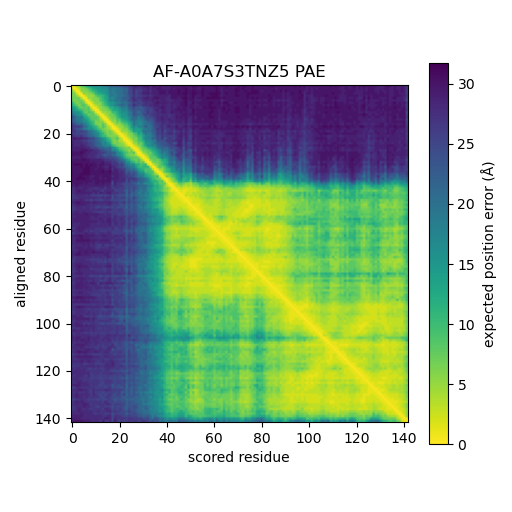85 ? -1.155 -3.081 -6.152 1.00 89.19 85 CYS A C 1
ATOM 642 O O . CYS A 1 85 ? -0.330 -3.993 -6.206 1.00 89.19 85 CYS A O 1
ATOM 644 N N . ARG A 1 86 ? -1.873 -2.824 -5.059 1.00 82.62 86 ARG A N 1
ATOM 645 C CA . ARG A 1 86 ? -1.744 -3.531 -3.774 1.00 82.62 86 ARG A CA 1
ATOM 646 C C . ARG A 1 86 ? -1.863 -5.059 -3.822 1.00 82.62 86 ARG A C 1
ATOM 648 O O . ARG A 1 86 ? -1.519 -5.721 -2.856 1.00 82.62 86 ARG A O 1
ATOM 655 N N . VAL A 1 87 ? -2.432 -5.614 -4.896 1.00 84.12 87 VAL A N 1
ATOM 656 C CA . VAL A 1 87 ? -2.554 -7.071 -5.069 1.00 84.12 87 VAL A CA 1
ATOM 657 C C . VAL A 1 87 ? -1.213 -7.653 -5.505 1.00 84.12 87 VAL A C 1
ATOM 659 O O . VAL A 1 87 ? -0.804 -8.693 -5.013 1.00 84.12 87 VAL A O 1
ATOM 662 N N . CYS A 1 88 ? -0.518 -6.958 -6.409 1.00 85.12 88 CYS A N 1
ATOM 663 C CA . CYS A 1 88 ? 0.817 -7.345 -6.860 1.00 85.12 88 CYS A CA 1
ATOM 664 C C . CYS A 1 88 ? 1.884 -7.029 -5.817 1.00 85.12 88 CYS A C 1
ATOM 666 O O . CYS A 1 88 ? 2.902 -7.709 -5.756 1.00 85.12 88 CYS A O 1
ATOM 668 N N . THR A 1 89 ? 1.659 -5.967 -5.047 1.00 82.12 89 THR A N 1
ATOM 669 C CA . THR A 1 89 ? 2.579 -5.505 -4.014 1.00 82.12 89 THR A CA 1
ATOM 670 C C . THR A 1 89 ? 1.793 -5.309 -2.722 1.00 82.12 89 THR A C 1
ATOM 672 O O . THR A 1 89 ? 1.328 -4.194 -2.455 1.00 82.12 89 THR A O 1
ATOM 675 N N . PRO A 1 90 ? 1.548 -6.390 -1.958 1.00 79.38 90 PRO A N 1
ATOM 676 C CA . PRO A 1 90 ? 0.889 -6.276 -0.670 1.00 79.38 90 PRO A CA 1
ATOM 677 C C . PRO A 1 90 ? 1.713 -5.381 0.254 1.00 79.38 90 PRO A C 1
ATOM 679 O O . PRO A 1 90 ? 2.939 -5.406 0.258 1.00 79.38 90 PRO A O 1
ATOM 682 N N . VAL A 1 91 ? 1.007 -4.564 1.026 1.00 80.50 91 VAL A N 1
ATOM 683 C CA . VAL A 1 91 ? 1.603 -3.620 1.964 1.00 80.50 91 VAL A CA 1
ATOM 684 C C . VAL A 1 91 ? 1.816 -4.346 3.286 1.00 80.50 91 VAL A C 1
ATOM 686 O O . VAL A 1 91 ? 0.981 -4.292 4.186 1.00 80.50 91 VAL A O 1
ATOM 689 N N . ASP A 1 92 ? 2.915 -5.079 3.377 1.00 84.38 92 ASP A N 1
ATOM 690 C CA . ASP A 1 92 ? 3.312 -5.833 4.568 1.00 84.38 92 ASP A CA 1
ATOM 691 C C . ASP A 1 92 ? 4.310 -5.065 5.449 1.00 84.38 92 ASP A C 1
ATOM 693 O O . ASP A 1 92 ? 4.513 -5.399 6.619 1.00 84.38 92 ASP A O 1
ATOM 697 N N . THR A 1 93 ? 4.892 -3.998 4.906 1.00 85.94 93 THR A N 1
ATOM 698 C CA . THR A 1 93 ? 5.895 -3.154 5.543 1.00 85.94 93 THR A CA 1
ATOM 699 C C . THR A 1 93 ? 5.543 -1.674 5.411 1.00 85.94 93 THR A C 1
ATOM 701 O O . THR A 1 93 ? 4.989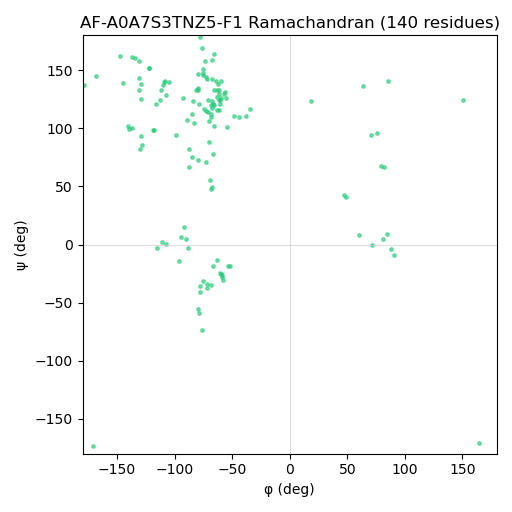 -1.210 4.414 1.00 85.94 93 THR A O 1
ATOM 704 N N . CYS A 1 94 ? 5.833 -0.911 6.462 1.00 86.69 94 CYS A N 1
ATOM 705 C CA . CYS A 1 94 ? 5.702 0.539 6.450 1.00 86.69 94 CYS A CA 1
ATOM 706 C C . CYS A 1 94 ? 6.875 1.167 5.656 1.00 86.69 94 CYS A C 1
ATOM 708 O O . CYS A 1 94 ? 7.854 0.476 5.373 1.00 86.69 94 CYS A O 1
ATOM 710 N N . PRO A 1 95 ? 6.852 2.472 5.322 1.00 80.19 95 PRO A N 1
ATOM 711 C CA . PRO A 1 95 ? 7.890 3.098 4.488 1.00 80.19 95 PRO A CA 1
ATOM 712 C C . PRO A 1 95 ? 9.299 3.103 5.105 1.00 80.19 95 PRO A C 1
ATOM 714 O O . PRO A 1 95 ? 10.267 3.369 4.407 1.00 80.19 95 PRO A O 1
ATOM 717 N N . THR A 1 96 ? 9.436 2.813 6.401 1.00 82.19 96 THR A N 1
ATOM 718 C CA . THR A 1 96 ? 10.742 2.625 7.060 1.00 82.19 96 THR A CA 1
ATOM 719 C C . THR A 1 96 ? 11.172 1.155 7.124 1.00 82.19 96 THR A C 1
ATOM 721 O O . THR A 1 96 ? 12.166 0.834 7.767 1.00 82.19 96 THR A O 1
ATOM 724 N N . GLY A 1 97 ? 10.423 0.24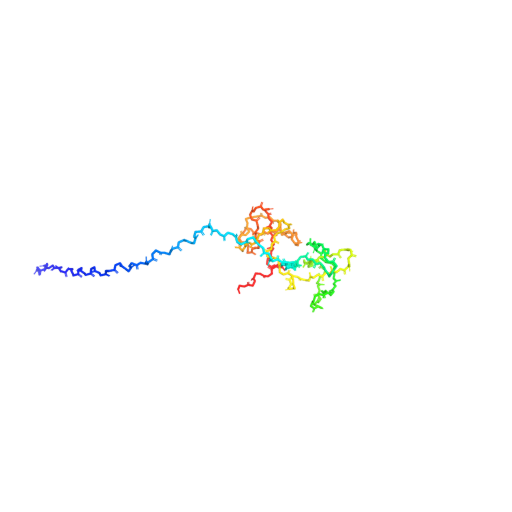9 6.489 1.00 84.94 97 GLY A N 1
ATOM 725 C CA . GLY A 1 97 ? 10.714 -1.183 6.433 1.00 84.94 97 GLY A CA 1
ATOM 726 C C . GLY A 1 97 ? 10.221 -1.989 7.637 1.00 84.94 97 GLY A C 1
ATOM 727 O O . GLY A 1 97 ? 10.547 -3.166 7.765 1.00 84.94 97 GLY A O 1
ATOM 728 N N . HIS A 1 98 ? 9.431 -1.410 8.546 1.00 87.81 98 HIS A N 1
ATOM 729 C CA . HIS A 1 98 ? 8.884 -2.184 9.661 1.00 87.81 98 HIS A CA 1
ATOM 730 C C . HIS A 1 98 ? 7.675 -3.010 9.236 1.00 87.81 98 HIS A C 1
ATOM 732 O O . HIS A 1 98 ? 6.739 -2.484 8.638 1.00 87.81 98 HIS A O 1
ATOM 738 N N . LYS A 1 99 ? 7.647 -4.277 9.655 1.00 87.81 99 LYS A N 1
ATOM 739 C CA . LYS A 1 99 ? 6.516 -5.176 9.426 1.00 87.81 99 LYS A CA 1
ATOM 740 C C . LYS A 1 99 ? 5.235 -4.637 10.064 1.00 87.81 99 LYS A C 1
ATOM 742 O O . LYS A 1 99 ? 5.199 -4.346 11.264 1.00 87.81 99 LYS A O 1
ATOM 747 N N . LEU A 1 100 ? 4.200 -4.522 9.248 1.00 88.69 100 LEU A N 1
ATOM 748 C CA . LEU A 1 100 ? 2.855 -4.148 9.649 1.00 88.69 100 LEU A CA 1
ATOM 749 C C . LEU A 1 100 ? 2.182 -5.325 10.344 1.00 88.69 100 LEU A C 1
ATOM 751 O O . LEU A 1 100 ? 2.421 -6.490 10.019 1.00 88.69 100 LEU A O 1
ATOM 755 N N . ARG A 1 101 ? 1.341 -5.018 11.324 1.00 90.19 101 ARG A N 1
ATOM 756 C CA . ARG A 1 101 ? 0.529 -6.005 12.030 1.00 90.19 101 ARG A CA 1
ATOM 757 C C . ARG A 1 101 ? -0.930 -5.629 11.897 1.00 90.19 101 ARG A C 1
ATOM 759 O O . ARG A 1 101 ? -1.271 -4.466 11.744 1.00 90.19 101 ARG A O 1
ATOM 766 N N . THR A 1 102 ? -1.798 -6.623 11.940 1.00 90.56 102 THR A N 1
ATOM 767 C CA . THR A 1 102 ? -3.227 -6.362 12.018 1.00 90.56 102 THR A CA 1
ATOM 768 C C . THR A 1 102 ? -3.580 -6.002 13.458 1.00 90.56 102 THR A C 1
ATOM 770 O O . THR A 1 102 ? -3.355 -6.803 14.366 1.00 90.56 102 THR A O 1
ATOM 773 N N . SER A 1 103 ? -4.139 -4.815 13.676 1.00 90.31 103 SER A N 1
ATOM 774 C CA . SER A 1 103 ? -4.588 -4.353 14.991 1.00 90.31 103 SER A CA 1
ATOM 775 C C . SER A 1 103 ? -5.812 -3.455 14.850 1.00 90.31 103 SER A C 1
ATOM 777 O O . SER A 1 103 ? -6.102 -2.920 13.781 1.00 90.31 103 SER A O 1
ATOM 779 N N . ALA A 1 104 ? -6.527 -3.269 15.957 1.00 90.31 104 ALA A N 1
ATOM 780 C CA . ALA A 1 104 ? -7.536 -2.230 16.062 1.00 90.31 104 ALA A CA 1
ATOM 781 C C . ALA A 1 104 ? -6.875 -0.843 15.989 1.00 90.31 104 ALA A C 1
ATOM 783 O O . ALA A 1 104 ? -5.883 -0.586 16.683 1.00 90.31 104 ALA A O 1
ATOM 784 N N . ALA A 1 105 ? -7.434 0.048 15.171 1.00 88.06 105 ALA A N 1
ATOM 785 C CA . ALA A 1 105 ? -7.041 1.444 15.096 1.00 88.06 105 ALA A CA 1
ATOM 786 C C . ALA A 1 105 ? -7.318 2.125 16.441 1.00 88.06 105 ALA A C 1
ATOM 788 O O . ALA A 1 105 ? -8.397 1.969 17.015 1.00 88.06 105 ALA A O 1
ATOM 789 N N . LEU A 1 106 ? -6.350 2.890 16.947 1.00 81.56 106 LEU A N 1
ATOM 790 C CA . LEU A 1 106 ? -6.538 3.686 18.160 1.00 81.56 106 LEU A CA 1
ATOM 791 C C . LEU A 1 106 ? -7.313 4.963 17.832 1.00 81.56 106 LEU A C 1
ATOM 793 O O . LEU A 1 106 ? -8.388 5.185 18.373 1.00 81.56 106 LEU A O 1
ATOM 797 N N . THR A 1 107 ? -6.772 5.780 16.932 1.00 81.75 107 THR A N 1
ATOM 798 C CA . THR A 1 107 ? -7.369 6.970 16.303 1.00 81.75 107 THR A CA 1
ATOM 799 C C . THR A 1 107 ? -6.317 7.496 15.329 1.00 81.75 107 THR A C 1
ATOM 801 O O . THR A 1 107 ? -5.133 7.516 15.666 1.00 81.75 107 THR A O 1
ATOM 804 N N . GLY A 1 108 ? -6.707 7.906 14.124 1.00 85.69 108 GLY A N 1
ATOM 805 C CA . GLY A 1 108 ? -5.766 8.479 13.164 1.00 85.69 108 GLY A CA 1
ATOM 806 C C . GLY A 1 108 ? -6.317 8.519 11.750 1.00 85.69 108 GLY A C 1
ATOM 807 O O . GLY A 1 108 ? -7.490 8.241 11.521 1.00 85.69 108 GLY A O 1
ATOM 808 N N . ASN A 1 109 ? -5.454 8.845 10.797 1.00 90.00 109 ASN A N 1
ATOM 809 C CA . ASN A 1 109 ? -5.787 8.839 9.381 1.00 90.00 109 ASN A CA 1
ATOM 810 C C . ASN A 1 109 ? -5.080 7.671 8.705 1.00 90.00 109 ASN A C 1
ATOM 812 O O . ASN A 1 109 ? -3.923 7.367 9.004 1.00 90.00 109 ASN A O 1
ATOM 816 N N . CYS A 1 110 ? -5.772 7.023 7.774 1.00 89.06 110 CYS A N 1
ATOM 817 C CA . CYS A 1 110 ? -5.144 6.048 6.902 1.00 89.06 110 CYS A CA 1
ATOM 818 C C . CYS A 1 110 ? -4.043 6.751 6.103 1.00 89.06 110 CYS A C 1
ATOM 820 O O . CYS A 1 110 ? -4.324 7.673 5.345 1.00 89.06 110 CYS A O 1
ATOM 822 N N . ALA A 1 111 ? -2.798 6.303 6.211 1.00 85.44 111 ALA A N 1
ATOM 823 C CA . ALA A 1 111 ? -1.696 6.868 5.443 1.00 85.44 111 ALA A CA 1
ATOM 824 C C . ALA A 1 111 ? -1.914 6.732 3.929 1.00 85.44 111 ALA A C 1
ATOM 826 O O . ALA A 1 111 ? -1.387 7.528 3.155 1.00 85.44 111 ALA A O 1
ATOM 827 N N . GLY A 1 112 ? -2.725 5.749 3.526 1.00 79.62 112 GLY A N 1
ATOM 828 C CA . GLY A 1 112 ? -3.094 5.523 2.144 1.00 79.62 112 GLY A CA 1
ATOM 829 C C . GLY A 1 112 ? -4.143 6.503 1.620 1.00 79.62 112 GLY A C 1
ATOM 830 O O . GLY A 1 112 ? -3.831 7.404 0.850 1.00 79.62 112 GLY A O 1
ATOM 831 N N . CYS A 1 113 ? -5.401 6.348 2.034 1.00 83.56 113 CYS A N 1
ATOM 832 C CA . CYS A 1 113 ? -6.517 7.166 1.540 1.00 83.56 113 CYS A CA 1
ATOM 833 C C . CYS A 1 113 ? -6.757 8.466 2.326 1.00 83.56 113 CYS A C 1
ATOM 835 O O . CYS A 1 113 ? -7.645 9.229 1.963 1.00 83.56 113 CYS A O 1
ATOM 837 N N . GLN A 1 114 ? -6.007 8.721 3.403 1.00 85.06 114 GLN A N 1
ATOM 838 C CA . GLN A 1 114 ? -6.179 9.864 4.317 1.00 85.06 114 GLN A CA 1
ATOM 839 C C . GLN A 1 114 ? -7.547 9.925 5.024 1.00 85.06 114 GLN A C 1
ATOM 841 O O . GLN A 1 114 ? -7.826 10.881 5.748 1.00 85.06 114 GLN A O 1
ATOM 846 N N . 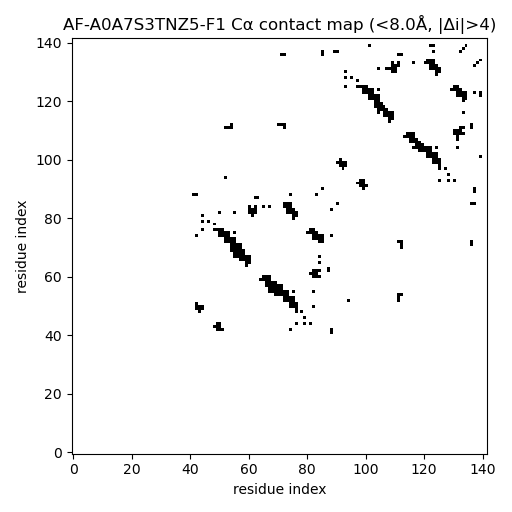VAL A 1 115 ? -8.378 8.881 4.898 1.00 86.31 115 VAL A N 1
ATOM 847 C CA . VAL A 1 115 ? -9.651 8.780 5.622 1.00 86.31 115 VAL A CA 1
ATOM 848 C C . VAL A 1 115 ? -9.403 8.692 7.126 1.00 86.31 115 VAL A C 1
ATOM 850 O O . VAL A 1 115 ? -8.462 8.026 7.569 1.00 86.31 115 VAL A O 1
ATOM 853 N N . SER A 1 116 ? -10.250 9.354 7.909 1.00 90.62 116 SER A N 1
ATOM 854 C CA . SER A 1 116 ? -10.237 9.229 9.365 1.00 90.62 116 SER A CA 1
ATOM 855 C C . SER A 1 116 ? -10.687 7.827 9.770 1.00 90.62 116 SER A C 1
ATOM 857 O O . SER A 1 116 ? -11.807 7.418 9.468 1.00 90.62 116 SER A O 1
ATOM 859 N N . LEU A 1 117 ? -9.805 7.111 10.458 1.00 91.06 117 LEU A N 1
ATOM 860 C CA . LEU A 1 117 ? -10.048 5.794 11.028 1.00 91.06 117 LEU A CA 1
ATOM 861 C C . LEU A 1 117 ? -10.787 5.943 12.354 1.00 91.06 117 LEU A C 1
ATOM 863 O O . LEU A 1 117 ? -10.385 6.735 13.215 1.00 91.06 117 LEU A O 1
ATOM 867 N N . LYS A 1 118 ? -11.842 5.156 12.545 1.00 88.62 118 LYS A N 1
ATOM 868 C CA . LYS A 1 118 ? -12.548 5.079 13.824 1.00 88.62 118 LYS A CA 1
ATOM 869 C C . LYS A 1 118 ? -11.787 4.170 14.779 1.00 88.62 118 LYS A C 1
ATOM 871 O O . LYS A 1 118 ? -11.190 3.170 14.380 1.00 88.62 118 LYS A O 1
ATOM 876 N N . GLN A 1 119 ? -11.851 4.498 16.065 1.00 89.88 119 GLN A N 1
ATOM 877 C CA . GLN A 1 119 ? -11.316 3.628 17.103 1.00 89.88 119 GLN A CA 1
ATOM 878 C C . GLN A 1 119 ? -11.964 2.239 17.012 1.00 89.88 119 GLN A C 1
ATOM 880 O O . GLN A 1 119 ? -13.185 2.123 16.921 1.00 89.88 119 GLN A O 1
ATOM 885 N N . GLY A 1 120 ? -11.144 1.190 17.033 1.00 87.31 120 GLY A N 1
ATOM 886 C CA . GLY A 1 120 ? -11.608 -0.193 16.926 1.00 87.31 120 GLY A CA 1
ATOM 887 C C . GLY A 1 120 ? -11.675 -0.750 15.501 1.00 87.31 120 GLY A C 1
ATOM 888 O O . GLY A 1 120 ? -11.866 -1.955 15.354 1.00 87.31 120 GLY A O 1
ATOM 889 N N . GLU A 1 121 ? -11.495 0.064 14.454 1.00 90.00 121 GLU A N 1
ATOM 890 C CA . GLU A 1 121 ? -11.471 -0.446 13.076 1.00 90.00 121 GLU A CA 1
ATOM 891 C C . GLU A 1 121 ? -10.245 -1.323 12.818 1.00 90.00 121 GLU A C 1
ATOM 893 O O . GLU A 1 121 ? -9.149 -1.047 13.299 1.00 90.00 121 GLU A O 1
ATOM 898 N N . MET A 1 122 ? -10.424 -2.385 12.033 1.00 90.31 122 MET A N 1
ATOM 899 C CA . MET A 1 122 ? -9.332 -3.287 11.675 1.00 90.31 122 MET A CA 1
ATOM 900 C C . MET A 1 122 ? -8.420 -2.624 10.646 1.00 90.31 122 MET A C 1
ATOM 902 O O . MET A 1 122 ? -8.838 -2.337 9.521 1.00 90.31 122 MET A O 1
ATOM 906 N N . VAL A 1 123 ? -7.167 -2.403 11.036 1.00 91.81 123 VAL A N 1
ATOM 907 C CA . VAL A 1 123 ? -6.158 -1.742 10.209 1.00 91.81 123 VAL A CA 1
ATOM 908 C C . VAL A 1 123 ? -4.836 -2.491 10.254 1.00 91.81 123 VAL A C 1
ATOM 910 O O . VAL A 1 123 ? -4.565 -3.275 11.165 1.00 91.81 123 VAL A O 1
ATOM 913 N N . MET A 1 124 ? -3.999 -2.227 9.258 1.00 90.62 124 MET A N 1
ATOM 914 C CA . MET A 1 124 ? -2.587 -2.579 9.306 1.00 90.62 124 MET A CA 1
ATOM 915 C C . MET A 1 124 ? -1.845 -1.459 10.024 1.00 90.62 124 MET A C 1
ATOM 917 O O . MET A 1 124 ? -1.787 -0.334 9.527 1.00 90.62 124 MET A O 1
ATOM 921 N N . ASP A 1 125 ? -1.323 -1.757 11.208 1.00 91.12 125 ASP A N 1
ATOM 922 C CA . ASP A 1 125 ? -0.637 -0.816 12.075 1.00 91.12 125 ASP A CA 1
ATOM 923 C C . ASP A 1 125 ? 0.867 -1.093 12.140 1.00 91.12 125 ASP A C 1
ATOM 925 O O . ASP A 1 125 ? 1.343 -2.229 12.215 1.00 91.12 125 ASP A O 1
ATOM 929 N N . CYS A 1 126 ? 1.637 -0.011 12.140 1.00 91.50 126 CYS A N 1
ATOM 930 C CA . CYS A 1 126 ? 3.031 -0.008 12.538 1.00 91.50 126 CYS A CA 1
ATOM 931 C C . CYS A 1 126 ? 3.186 0.903 13.755 1.00 91.50 126 CYS A C 1
ATOM 933 O O . CYS A 1 126 ? 3.336 2.119 13.615 1.00 91.50 126 CYS A O 1
ATOM 935 N N . ARG A 1 127 ? 3.213 0.317 14.959 1.00 87.25 127 ARG A N 1
ATOM 936 C CA . ARG A 1 127 ? 3.368 1.068 16.223 1.00 87.25 127 ARG A CA 1
ATOM 937 C C . ARG A 1 127 ? 4.642 1.903 16.299 1.00 87.25 127 ARG A C 1
ATOM 939 O O . ARG A 1 127 ? 4.647 2.945 16.937 1.00 87.25 127 ARG A O 1
ATOM 946 N N . LYS A 1 128 ? 5.715 1.461 15.636 1.00 88.75 128 LYS A N 1
ATOM 947 C CA . LYS A 1 128 ? 7.000 2.177 15.618 1.00 88.75 128 LYS A CA 1
ATOM 948 C C . LYS A 1 128 ? 6.925 3.498 14.854 1.00 88.75 128 LYS A C 1
ATOM 950 O O . LYS A 1 128 ? 7.596 4.450 15.225 1.00 88.75 128 LYS A O 1
ATOM 955 N N . CYS A 1 129 ? 6.121 3.549 13.794 1.00 88.69 129 CYS A N 1
ATOM 956 C CA . CYS A 1 129 ? 6.012 4.717 12.918 1.00 88.69 129 CYS A CA 1
ATOM 957 C C . CYS A 1 129 ? 4.670 5.434 13.035 1.00 88.69 129 CYS A C 1
ATOM 959 O O . CYS A 1 129 ? 4.438 6.383 12.293 1.00 88.69 129 CYS A O 1
ATOM 961 N N . ASN A 1 130 ? 3.790 4.964 13.927 1.00 87.94 130 ASN A N 1
ATOM 962 C CA . ASN A 1 130 ? 2.414 5.433 14.049 1.00 87.94 130 ASN A CA 1
ATOM 963 C C . ASN A 1 130 ? 1.697 5.466 12.685 1.00 87.94 130 ASN A C 1
ATOM 965 O O . ASN A 1 130 ? 1.010 6.426 12.342 1.00 87.94 130 ASN A O 1
ATOM 969 N N . TRP A 1 131 ? 1.943 4.435 11.873 1.00 87.62 131 TRP A N 1
ATOM 970 C CA . TRP A 1 131 ? 1.496 4.369 10.486 1.00 87.62 131 TRP A CA 1
ATOM 971 C C . TRP A 1 131 ? 0.365 3.358 10.357 1.00 87.62 131 TRP A C 1
ATOM 973 O O . TRP A 1 131 ? 0.509 2.221 10.809 1.00 87.62 131 TRP A O 1
ATOM 983 N N . TYR A 1 132 ? -0.743 3.775 9.747 1.00 90.00 132 TYR A N 1
ATOM 984 C CA . TYR A 1 132 ? -1.986 3.009 9.703 1.00 90.00 132 TYR A CA 1
ATOM 985 C C . TYR A 1 132 ? -2.509 2.893 8.278 1.00 90.00 132 TYR A C 1
ATOM 987 O O . TYR A 1 132 ? -2.544 3.886 7.551 1.00 90.00 132 TYR A O 1
ATOM 995 N N . VAL A 1 133 ? -2.987 1.713 7.893 1.00 89.25 133 VAL A N 1
ATOM 996 C CA . VAL A 1 133 ? -3.661 1.496 6.607 1.00 89.25 133 VAL A CA 1
ATOM 997 C C . VAL A 1 133 ? -4.991 0.797 6.821 1.00 89.25 133 VAL A C 1
ATOM 999 O O . VAL A 1 133 ? -5.053 -0.262 7.442 1.00 89.25 133 VAL A O 1
ATOM 1002 N N . CYS A 1 134 ? -6.061 1.403 6.304 1.00 90.12 134 CYS A N 1
ATOM 1003 C CA . CYS A 1 134 ? -7.405 0.843 6.383 1.00 90.12 134 CYS A CA 1
ATOM 1004 C C . CYS A 1 134 ? -7.547 -0.430 5.543 1.00 90.12 134 CYS A C 1
ATOM 1006 O O . CYS A 1 134 ? -6.829 -0.632 4.561 1.00 90.12 134 CYS A O 1
ATOM 1008 N N . SER A 1 135 ? -8.549 -1.238 5.882 1.00 86.00 135 SER A N 1
ATOM 1009 C CA . SER A 1 135 ? -8.928 -2.436 5.129 1.00 86.00 135 SER A CA 1
ATOM 1010 C C . SER A 1 135 ? -9.319 -2.151 3.671 1.00 86.00 135 SER A C 1
ATOM 1012 O O . SER A 1 135 ? -9.145 -3.008 2.808 1.00 86.00 135 SER A O 1
ATOM 1014 N N . GLU A 1 136 ? -9.798 -0.942 3.355 1.00 83.25 136 GLU A N 1
ATOM 1015 C CA . GLU A 1 136 ? -10.081 -0.551 1.968 1.00 83.25 136 GLU A CA 1
ATOM 1016 C C . GLU A 1 136 ? -8.809 -0.322 1.147 1.00 83.25 136 GLU A C 1
ATOM 1018 O O . GLU A 1 136 ? -8.760 -0.657 -0.040 1.00 83.25 136 GLU A O 1
ATOM 1023 N N . CYS A 1 137 ? -7.772 0.246 1.767 1.00 80.62 137 CYS A N 1
ATOM 1024 C CA . CYS A 1 137 ? -6.474 0.462 1.136 1.00 80.62 137 CYS A CA 1
ATOM 1025 C C . CYS A 1 137 ? -5.651 -0.823 1.087 1.00 80.62 137 CYS A C 1
ATOM 1027 O O . CYS A 1 137 ? -4.954 -1.046 0.099 1.00 80.62 137 CYS A O 1
ATOM 1029 N N . HIS A 1 138 ? -5.752 -1.666 2.111 1.00 81.75 138 HIS A N 1
ATOM 1030 C CA . HIS A 1 138 ? -5.121 -2.973 2.157 1.00 81.75 138 HIS A CA 1
ATOM 1031 C C . HIS A 1 138 ? -6.098 -4.005 2.734 1.00 81.75 138 HIS A C 1
ATOM 1033 O O . HIS A 1 138 ? -6.273 -4.055 3.954 1.00 81.75 138 HIS A O 1
ATOM 1039 N N . PRO A 1 139 ? -6.749 -4.820 1.883 1.00 75.38 139 PRO A N 1
ATOM 1040 C CA . PRO A 1 139 ? -7.685 -5.825 2.358 1.00 75.38 139 PRO A CA 1
ATOM 1041 C C . PRO A 1 139 ? -6.937 -6.837 3.219 1.00 75.38 139 PRO A C 1
ATOM 1043 O 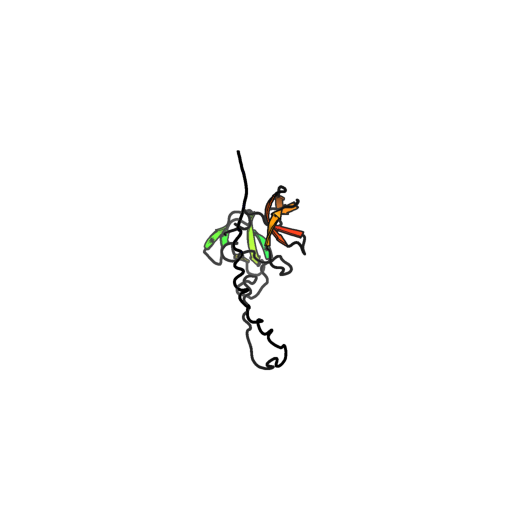O . PRO A 1 139 ? -6.074 -7.566 2.732 1.00 75.38 139 PRO A O 1
ATOM 1046 N N . ILE A 1 140 ? -7.295 -6.873 4.501 1.00 75.00 140 ILE A N 1
ATOM 1047 C CA . ILE A 1 140 ? -6.799 -7.850 5.466 1.00 75.00 140 ILE A CA 1
ATOM 1048 C C . ILE A 1 140 ? -7.424 -9.189 5.075 1.00 75.00 140 ILE A C 1
ATOM 1050 O O . ILE A 1 140 ? -8.531 -9.529 5.490 1.00 75.00 140 ILE A O 1
ATOM 1054 N N . THR A 1 141 ? -6.750 -9.904 4.183 1.00 64.06 141 THR A N 1
ATOM 1055 C CA . THR A 1 141 ? -7.105 -11.273 3.822 1.00 64.06 141 THR A CA 1
ATOM 1056 C C . THR A 1 141 ? -6.472 -12.180 4.867 1.00 64.06 141 THR A C 1
ATOM 1058 O O . THR A 1 141 ? -5.288 -12.047 5.173 1.00 64.06 141 THR A O 1
ATOM 1061 N N . ARG A 1 142 ? -7.318 -12.982 5.515 1.00 45.62 142 ARG A N 1
ATOM 1062 C CA . ARG A 1 142 ? -6.962 -13.827 6.655 1.00 45.62 142 ARG A CA 1
ATOM 1063 C C . ARG A 1 142 ? -6.458 -15.185 6.195 1.00 45.62 142 ARG A C 1
ATOM 1065 O O . ARG A 1 142 ? -7.003 -15.674 5.181 1.00 45.62 142 ARG A O 1
#